Protein AF-A0AAJ5WMJ3-F1 (afdb_monomer)

Structure (mmCIF, N/CA/C/O backbone):
data_AF-A0AAJ5WMJ3-F1
#
_entry.id   AF-A0AAJ5WMJ3-F1
#
loop_
_atom_site.group_PDB
_atom_site.id
_atom_site.type_symbol
_atom_site.label_atom_id
_atom_site.label_alt_id
_atom_site.label_comp_id
_atom_site.label_asym_id
_atom_site.label_entity_id
_atom_site.label_seq_id
_atom_site.pdbx_PDB_ins_code
_atom_site.Cartn_x
_atom_site.Cartn_y
_atom_site.Cartn_z
_atom_site.occupancy
_atom_site.B_iso_or_equiv
_atom_site.auth_seq_id
_atom_site.auth_comp_id
_atom_site.auth_asym_id
_atom_site.auth_atom_id
_atom_site.pdbx_PDB_model_num
ATOM 1 N N . MET A 1 1 ? -53.703 1.607 76.311 1.00 40.44 1 MET A N 1
ATOM 2 C CA . MET A 1 1 ? -52.621 1.392 75.328 1.00 40.44 1 MET A CA 1
ATOM 3 C C . MET A 1 1 ? -52.237 -0.084 75.378 1.00 40.44 1 MET A C 1
ATOM 5 O O . MET A 1 1 ? -51.744 -0.503 76.412 1.00 40.44 1 MET A O 1
ATOM 9 N N . ALA A 1 2 ? -52.534 -0.884 74.351 1.00 49.12 2 ALA A N 1
ATOM 10 C CA . ALA A 1 2 ? -52.155 -2.302 74.291 1.00 49.12 2 ALA A CA 1
ATOM 11 C C . ALA A 1 2 ? -51.087 -2.464 73.202 1.00 49.12 2 ALA A C 1
ATOM 13 O O . ALA A 1 2 ? -51.380 -2.246 72.028 1.00 49.12 2 ALA A O 1
ATOM 14 N N . GLY A 1 3 ? -49.845 -2.748 73.593 1.00 50.38 3 GLY A N 1
ATOM 15 C CA . GLY A 1 3 ? -48.683 -2.663 72.710 1.00 50.38 3 GLY A CA 1
ATOM 16 C C . GLY A 1 3 ? -47.756 -3.870 72.796 1.00 50.38 3 GLY A C 1
ATOM 17 O O . GLY A 1 3 ? -46.628 -3.711 73.208 1.00 50.38 3 GLY A O 1
ATOM 18 N N . SER A 1 4 ? -48.221 -5.045 72.363 1.00 61.91 4 SER A N 1
ATOM 19 C CA . SER A 1 4 ? -47.416 -6.128 71.755 1.00 61.91 4 SER A CA 1
ATOM 20 C C . SER A 1 4 ? -46.014 -6.438 72.335 1.00 61.91 4 SER A C 1
ATOM 22 O O . SER A 1 4 ? -45.058 -6.582 71.572 1.00 61.91 4 SER A O 1
ATOM 24 N N . ASP A 1 5 ? -45.879 -6.598 73.653 1.00 79.31 5 ASP A N 1
ATOM 25 C CA . ASP A 1 5 ? -44.609 -6.985 74.303 1.00 79.31 5 ASP A CA 1
ATOM 26 C C . ASP A 1 5 ? -44.302 -8.495 74.238 1.00 79.31 5 ASP A C 1
ATOM 28 O O . ASP A 1 5 ? -43.242 -8.950 74.676 1.00 79.31 5 ASP A O 1
ATOM 32 N N . GLU A 1 6 ? -45.194 -9.291 73.645 1.00 86.50 6 GLU A N 1
ATOM 33 C CA . GLU A 1 6 ? -45.072 -10.745 73.526 1.00 86.50 6 GLU A CA 1
ATOM 34 C C . GLU A 1 6 ? -45.316 -11.213 72.083 1.00 86.50 6 GLU A C 1
ATOM 36 O O . GLU A 1 6 ? -46.146 -10.670 71.353 1.00 86.50 6 GLU A O 1
ATOM 41 N N . LYS A 1 7 ? -44.575 -12.239 71.657 1.00 88.06 7 LYS A N 1
ATOM 42 C CA . LYS A 1 7 ? -44.703 -12.919 70.361 1.00 88.06 7 LYS A CA 1
ATOM 43 C C . LYS A 1 7 ? -44.672 -14.431 70.578 1.00 88.06 7 LYS A C 1
ATOM 45 O O . LYS A 1 7 ? -44.104 -14.907 71.556 1.00 88.06 7 LYS A O 1
ATOM 50 N N . LYS A 1 8 ? -45.232 -15.211 69.655 1.00 89.50 8 LYS A N 1
ATOM 51 C CA . LYS A 1 8 ? -45.056 -16.672 69.671 1.00 89.50 8 LYS A CA 1
ATOM 52 C C . LYS A 1 8 ? -43.730 -17.057 69.026 1.00 89.50 8 LYS A C 1
ATOM 54 O O . LYS A 1 8 ? -43.329 -16.478 68.017 1.00 89.50 8 LYS A O 1
ATOM 59 N N . CYS A 1 9 ? -43.051 -18.041 69.603 1.00 88.44 9 CYS A N 1
ATOM 60 C CA . CYS A 1 9 ? -41.875 -18.651 69.001 1.00 88.44 9 CYS A CA 1
ATOM 61 C C . CYS A 1 9 ? -42.274 -19.376 67.697 1.00 88.44 9 CYS A C 1
ATOM 63 O O . CYS A 1 9 ? -43.144 -20.243 67.753 1.00 88.44 9 CYS A O 1
ATOM 65 N N . PRO A 1 10 ? -41.647 -19.099 66.538 1.00 85.62 10 PRO A N 1
ATOM 66 C CA . PRO A 1 10 ? -41.966 -19.780 65.279 1.00 85.62 10 PRO A CA 1
ATOM 67 C C . PRO A 1 10 ? -41.596 -21.272 65.269 1.00 85.62 10 PRO A C 1
ATOM 69 O O . PRO A 1 10 ? -42.060 -22.000 64.401 1.00 85.62 10 PRO A O 1
ATOM 72 N N . TYR A 1 11 ? -40.787 -21.733 66.228 1.00 88.75 11 TYR A N 1
ATOM 73 C CA . TYR A 1 11 ? -40.291 -23.111 66.273 1.00 88.75 11 TYR A CA 1
ATOM 74 C C . TYR A 1 11 ? -41.078 -24.013 67.227 1.00 88.75 11 TYR A C 1
ATOM 76 O O . TYR A 1 11 ? -41.301 -25.178 66.921 1.00 88.75 11 TYR A O 1
ATOM 84 N N . CYS A 1 12 ? -41.515 -23.492 68.378 1.00 92.25 12 CYS A N 1
ATOM 85 C CA . CYS A 1 12 ? -42.244 -24.275 69.386 1.00 92.25 12 CYS A CA 1
ATOM 86 C C . CYS A 1 12 ? -43.622 -23.712 69.755 1.00 92.25 12 CYS A C 1
ATOM 88 O O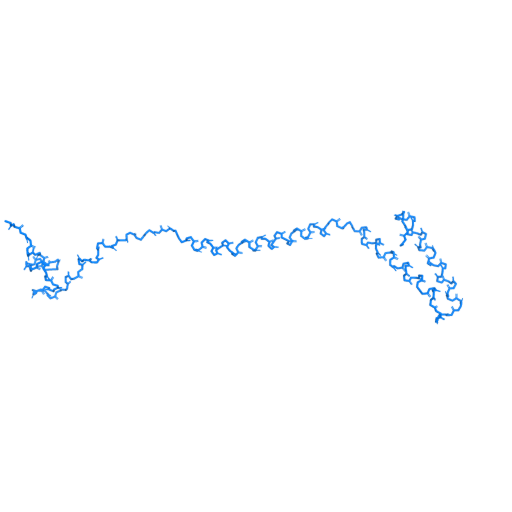 . CYS A 1 12 ? -44.269 -24.247 70.647 1.00 92.25 12 CYS A O 1
ATOM 90 N N . ALA A 1 13 ? -44.063 -22.631 69.104 1.00 89.50 13 ALA A N 1
ATOM 91 C CA . ALA A 1 13 ? -45.342 -21.942 69.321 1.00 89.50 13 ALA A CA 1
ATOM 92 C C . ALA A 1 13 ? -45.583 -21.355 70.728 1.00 89.50 13 ALA A C 1
ATOM 94 O O . ALA A 1 13 ? -46.617 -20.720 70.946 1.00 89.50 13 ALA A O 1
ATOM 95 N N . GLU A 1 14 ? -44.624 -21.494 71.642 1.00 90.06 14 GLU A N 1
ATOM 96 C CA . GLU A 1 14 ? -44.713 -20.965 73.001 1.00 90.06 14 GLU A CA 1
ATOM 97 C C . GLU A 1 14 ? -44.623 -19.432 73.032 1.00 90.06 14 GLU A C 1
ATOM 99 O O . GLU A 1 14 ? -43.933 -18.816 72.205 1.00 90.06 14 GLU A O 1
ATOM 104 N N . VAL A 1 15 ? -45.317 -18.808 73.986 1.00 91.25 15 VAL A N 1
ATOM 105 C CA . VAL A 1 15 ? -45.338 -17.347 74.134 1.00 91.25 15 VAL A CA 1
ATOM 106 C C . VAL A 1 15 ? -44.052 -16.870 74.809 1.00 91.25 15 VAL A C 1
ATOM 108 O O . VAL A 1 15 ? -43.625 -17.373 75.848 1.00 91.25 15 VAL A O 1
ATOM 111 N N . ILE A 1 16 ? -43.401 -15.894 74.186 1.00 90.38 16 ILE A N 1
ATOM 112 C CA . ILE A 1 16 ? -42.120 -15.327 74.609 1.00 90.38 16 ILE A CA 1
ATOM 113 C C . ILE A 1 16 ? -42.146 -13.807 74.445 1.00 90.38 16 ILE A C 1
ATOM 115 O O . ILE A 1 16 ? -42.954 -13.261 73.698 1.00 90.38 16 ILE A O 1
ATOM 119 N N . LYS A 1 17 ? -41.203 -13.105 75.074 1.00 87.31 17 LYS A N 1
ATOM 120 C CA . LYS A 1 17 ? -41.081 -11.652 74.906 1.00 87.31 17 LYS A CA 1
ATOM 121 C C . LYS A 1 17 ? -40.800 -11.268 73.449 1.00 87.31 17 LYS A C 1
ATOM 123 O O . LYS A 1 17 ? -40.023 -11.935 72.760 1.00 87.31 17 LYS A O 1
ATOM 128 N N . ALA A 1 18 ? -41.371 -10.160 72.986 1.00 83.19 18 ALA A N 1
ATOM 129 C CA . ALA A 1 18 ? -41.166 -9.638 71.634 1.00 83.19 18 ALA A CA 1
ATOM 130 C C . ALA A 1 18 ? -39.675 -9.365 71.340 1.00 83.19 18 ALA A C 1
ATOM 132 O O . ALA A 1 18 ? -39.184 -9.666 70.246 1.00 83.19 18 ALA A O 1
ATOM 133 N N . GLU A 1 19 ? -38.937 -8.905 72.353 1.00 82.38 19 GLU A N 1
ATOM 134 C CA . GLU A 1 19 ? -37.486 -8.661 72.338 1.00 82.38 19 GLU A CA 1
ATOM 135 C C . GLU A 1 19 ? -36.616 -9.928 72.452 1.00 82.38 19 GLU A C 1
ATOM 137 O O . GLU A 1 19 ? -35.395 -9.856 72.310 1.00 82.38 19 GLU A O 1
ATOM 142 N N . ALA A 1 20 ? -37.205 -11.107 72.687 1.00 83.06 20 ALA A N 1
ATOM 143 C CA . ALA A 1 20 ? -36.433 -12.332 72.862 1.00 83.06 20 ALA A CA 1
ATOM 144 C C . ALA A 1 20 ? -35.682 -12.703 71.571 1.00 83.06 20 ALA A C 1
ATOM 146 O O . ALA A 1 20 ? -36.290 -12.934 70.516 1.00 83.06 20 ALA A O 1
ATOM 147 N N . GLN A 1 21 ? -34.352 -12.786 71.683 1.00 87.25 21 GLN A N 1
ATOM 148 C CA . GLN A 1 21 ? -33.441 -13.237 70.623 1.00 87.25 21 GLN A CA 1
ATOM 149 C C . GLN A 1 21 ? -33.255 -14.760 70.612 1.00 87.25 21 GLN A C 1
ATOM 151 O O . GLN A 1 21 ? -32.889 -15.324 69.585 1.00 87.25 21 GLN A O 1
ATOM 156 N N . LYS A 1 22 ? -33.534 -15.433 71.732 1.00 88.06 22 LYS A N 1
ATOM 157 C CA . LYS A 1 22 ? -33.466 -16.889 71.886 1.00 88.06 22 LYS A CA 1
ATOM 158 C C . LYS A 1 22 ? -34.688 -17.373 72.657 1.00 88.06 22 LYS A C 1
ATOM 160 O O . LYS A 1 22 ? -35.071 -16.756 73.653 1.00 88.06 22 LYS A O 1
ATOM 165 N N . CYS A 1 23 ? -35.309 -18.457 72.205 1.00 91.19 23 CYS A N 1
ATOM 166 C CA . CYS A 1 23 ? -36.432 -19.050 72.919 1.00 91.19 23 CYS A CA 1
ATOM 167 C C . CYS A 1 23 ? -35.942 -19.745 74.200 1.00 91.19 23 CYS A C 1
ATOM 169 O O . CYS A 1 23 ? -35.028 -20.564 74.145 1.00 91.19 23 CYS A O 1
ATOM 171 N N . ARG A 1 24 ? -36.568 -19.463 75.351 1.00 90.69 24 ARG A N 1
ATOM 172 C CA . ARG A 1 24 ? -36.255 -20.142 76.625 1.00 90.69 24 ARG A CA 1
ATOM 173 C C . ARG A 1 24 ? -36.724 -21.603 76.654 1.00 90.69 24 ARG A C 1
ATOM 175 O O . ARG A 1 24 ? -36.174 -22.386 77.417 1.00 90.69 24 ARG A O 1
ATOM 182 N N . TYR A 1 25 ? -37.723 -21.951 75.844 1.00 91.56 25 TYR A N 1
ATOM 183 C CA . TYR A 1 25 ? -38.368 -23.264 75.875 1.00 91.56 25 TYR A CA 1
ATOM 184 C C . TYR A 1 25 ? -37.714 -24.266 74.918 1.00 91.56 25 TYR A C 1
ATOM 186 O O . TYR A 1 25 ? -37.356 -25.354 75.348 1.00 91.56 25 TYR A O 1
ATOM 194 N N . CYS A 1 26 ? -37.504 -23.899 73.646 1.00 91.19 26 CYS A N 1
ATOM 195 C CA . CYS A 1 26 ? -36.835 -24.779 72.674 1.00 91.19 26 CYS A CA 1
ATOM 196 C C . CYS A 1 26 ? -35.349 -24.464 72.451 1.00 91.19 26 CYS A C 1
ATOM 198 O O . CYS A 1 26 ? -34.644 -25.265 71.852 1.00 91.19 26 CYS A O 1
ATOM 200 N N . GLY A 1 27 ? -34.857 -23.305 72.902 1.00 87.12 27 GLY A N 1
ATOM 201 C CA . GLY A 1 27 ? -33.458 -2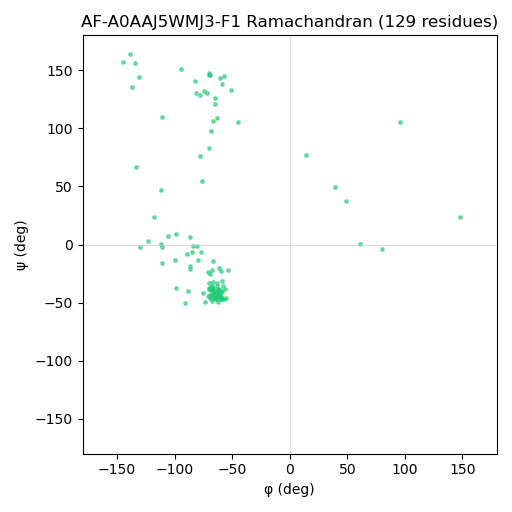2.908 72.719 1.00 87.12 27 GLY A CA 1
ATOM 202 C C . GLY A 1 27 ? -33.107 -22.327 71.344 1.00 87.12 27 GLY A C 1
ATOM 203 O O . GLY A 1 27 ? -31.978 -21.872 71.177 1.00 87.12 27 GLY A O 1
ATOM 204 N N . GLU A 1 28 ? -34.036 -22.280 70.387 1.00 85.94 28 GLU A N 1
ATOM 205 C CA . GLU A 1 28 ? -33.776 -21.782 69.028 1.00 85.94 28 GLU A CA 1
ATOM 206 C C . GLU A 1 28 ? -33.555 -20.254 68.989 1.00 85.94 28 GLU A C 1
ATOM 208 O O . GLU A 1 28 ? -34.174 -19.499 69.754 1.00 85.94 28 GLU A O 1
ATOM 213 N N . MET A 1 29 ? -32.690 -19.773 68.087 1.00 86.38 29 MET A N 1
ATOM 214 C CA . MET A 1 29 ? -32.456 -18.338 67.875 1.00 86.38 29 MET A CA 1
ATOM 215 C C . MET A 1 29 ? -33.532 -17.720 66.970 1.00 86.38 29 MET A C 1
ATOM 217 O O . MET A 1 29 ? -33.822 -18.195 65.876 1.00 86.38 29 MET A O 1
ATOM 221 N N . LEU A 1 30 ? -34.106 -16.606 67.422 1.00 80.81 30 LEU A N 1
ATOM 222 C CA . LEU A 1 30 ? -35.224 -15.897 66.787 1.00 80.81 30 LEU A CA 1
ATOM 223 C C . LEU A 1 30 ? -34.796 -14.596 66.098 1.00 80.81 30 LEU A C 1
ATOM 225 O O . LEU A 1 30 ? -35.642 -13.804 65.676 1.00 80.81 30 LEU A O 1
ATOM 229 N N . ASN A 1 31 ? -33.486 -14.350 66.019 1.00 68.94 31 ASN A N 1
ATOM 230 C CA . ASN A 1 31 ? -32.885 -13.139 65.466 1.00 68.94 31 ASN A CA 1
ATOM 231 C C . ASN A 1 31 ? -32.910 -13.124 63.923 1.00 68.94 31 ASN A C 1
ATOM 233 O O . ASN A 1 31 ? -31.878 -13.003 63.277 1.00 68.94 31 ASN A O 1
ATOM 237 N N . GLN A 1 32 ? -34.090 -13.289 63.321 1.00 62.19 32 GLN A N 1
ATOM 238 C CA . GLN A 1 32 ? -34.267 -13.234 61.863 1.00 62.19 32 GLN A CA 1
ATOM 239 C C . GLN A 1 32 ? -35.065 -12.014 61.374 1.00 62.19 32 GLN A C 1
ATOM 241 O O . GLN A 1 32 ? -35.264 -11.863 60.174 1.00 62.19 32 GLN A O 1
ATOM 246 N N . SER A 1 33 ? -35.520 -11.104 62.246 1.00 60.00 33 SER A N 1
ATOM 247 C CA . SER A 1 33 ? -36.623 -10.196 61.870 1.00 60.00 33 SER A CA 1
ATOM 248 C C . SER A 1 33 ? -36.340 -8.687 61.843 1.00 60.00 33 SER A C 1
ATOM 250 O O . SER A 1 33 ? -37.292 -7.906 61.900 1.00 60.00 33 SER A O 1
ATOM 252 N N . ARG A 1 34 ? -35.094 -8.222 61.685 1.00 52.03 34 ARG A N 1
ATOM 253 C CA . ARG A 1 34 ? -34.870 -6.816 61.262 1.00 52.03 34 ARG A CA 1
ATOM 254 C C . ARG A 1 34 ? -33.919 -6.605 60.088 1.00 52.03 34 ARG A C 1
ATOM 256 O O . ARG A 1 34 ? -33.850 -5.488 59.594 1.00 52.03 34 ARG A O 1
ATOM 263 N N . GLU A 1 35 ? -33.317 -7.664 59.554 1.00 54.09 35 GLU A N 1
ATOM 264 C CA . GLU A 1 35 ? -32.513 -7.579 58.323 1.00 54.09 35 GLU A CA 1
ATOM 265 C C . GLU A 1 35 ? -33.173 -8.301 57.131 1.00 54.09 35 GLU A C 1
ATOM 267 O O . GLU A 1 35 ? -32.906 -7.977 55.978 1.00 54.09 35 GLU A O 1
ATOM 272 N N . ALA A 1 36 ? -34.161 -9.172 57.373 1.00 52.81 36 ALA A N 1
ATOM 273 C CA . ALA A 1 36 ? -34.850 -9.932 56.322 1.00 52.81 36 ALA A CA 1
ATOM 274 C C . ALA A 1 36 ? -36.051 -9.217 55.659 1.00 52.81 36 ALA A C 1
ATOM 276 O O . ALA A 1 36 ? -36.736 -9.815 54.833 1.00 52.81 36 ALA A O 1
ATOM 277 N N . ARG A 1 37 ? -36.310 -7.932 55.961 1.00 48.88 37 ARG A N 1
ATOM 278 C CA . ARG A 1 37 ? -37.217 -7.084 55.146 1.00 48.88 37 ARG A CA 1
ATOM 279 C C . ARG A 1 37 ? -36.472 -6.177 54.158 1.00 48.88 37 ARG A C 1
ATOM 281 O O . ARG A 1 37 ? -37.092 -5.346 53.505 1.00 48.88 37 ARG A O 1
ATOM 288 N N . GLN A 1 38 ? -35.162 -6.389 54.011 1.00 51.56 38 GLN A N 1
ATOM 289 C CA . GLN A 1 38 ? -34.373 -5.967 52.854 1.00 51.56 38 GLN A CA 1
ATOM 290 C C . GLN A 1 38 ? -33.897 -7.180 52.041 1.00 51.56 38 GLN A C 1
ATOM 292 O O . GLN A 1 38 ? -32.752 -7.250 51.609 1.00 51.56 38 GLN A O 1
ATOM 297 N N . VAL A 1 39 ? -34.794 -8.125 51.765 1.00 49.41 39 VAL A N 1
ATOM 298 C CA . VAL A 1 39 ? -34.748 -8.783 50.455 1.00 49.41 39 VAL A CA 1
ATOM 299 C C . VAL A 1 39 ? -35.398 -7.759 49.519 1.00 49.41 39 VAL A C 1
ATOM 301 O O . VAL A 1 39 ? -36.600 -7.770 49.308 1.00 49.41 39 VAL A O 1
ATOM 304 N N . LYS A 1 40 ? -34.717 -6.672 49.127 1.00 45.31 40 LYS A N 1
ATOM 305 C CA . LYS A 1 40 ? -33.966 -6.660 47.867 1.00 45.31 40 LYS A CA 1
ATOM 306 C C . LYS A 1 40 ? -34.398 -7.849 47.020 1.00 45.31 40 LYS A C 1
ATOM 308 O O . LYS A 1 40 ? -33.700 -8.855 46.948 1.00 45.31 40 LYS A O 1
ATOM 313 N N . GLU A 1 41 ? -35.564 -7.731 46.390 1.00 47.81 41 GLU A N 1
ATOM 314 C CA . GLU A 1 41 ? -35.677 -8.250 45.036 1.00 47.81 41 GLU A CA 1
ATOM 315 C C . GLU A 1 41 ? -34.406 -7.774 44.345 1.00 47.81 41 GLU A C 1
ATOM 317 O O . GLU A 1 41 ? -34.213 -6.573 44.186 1.00 47.81 41 GLU A O 1
ATOM 322 N N . ALA A 1 42 ? -33.451 -8.674 44.120 1.00 43.47 42 ALA A N 1
ATOM 323 C CA . ALA A 1 42 ? -32.272 -8.336 43.359 1.00 43.47 42 ALA A CA 1
ATOM 324 C C . ALA A 1 42 ? -32.805 -8.001 41.965 1.00 43.47 42 ALA A C 1
ATOM 326 O O . ALA A 1 42 ? -33.269 -8.920 41.278 1.00 43.47 42 ALA A O 1
ATOM 327 N N . PRO A 1 43 ? -32.796 -6.724 41.536 1.00 44.56 43 PRO A N 1
ATOM 328 C CA . PRO A 1 43 ? -33.112 -6.447 40.160 1.00 44.56 43 PRO A CA 1
ATOM 329 C C . PRO A 1 43 ? -31.960 -7.060 39.368 1.00 44.56 43 PRO A C 1
ATOM 331 O O . PRO A 1 43 ? -30.827 -6.575 39.377 1.00 44.56 43 PRO A O 1
ATOM 334 N N . LYS A 1 44 ? -32.225 -8.182 38.698 1.00 49.22 44 LYS A N 1
ATOM 335 C CA . LYS A 1 44 ? -31.445 -8.502 37.510 1.00 49.22 44 LYS A CA 1
ATOM 336 C C . LYS A 1 44 ? -31.601 -7.314 36.564 1.00 49.22 44 LYS A C 1
ATOM 338 O O . LYS A 1 44 ? -32.697 -6.779 36.437 1.00 49.22 44 LYS A O 1
ATOM 343 N N . SER A 1 45 ? -30.529 -7.022 35.835 1.00 41.75 45 SER A N 1
ATOM 344 C CA . SER A 1 45 ? -30.484 -6.144 34.662 1.00 41.75 45 SER A CA 1
ATOM 345 C C . SER A 1 45 ? -30.067 -4.704 34.941 1.00 41.75 45 SER A C 1
ATOM 347 O O . SER A 1 45 ? -30.837 -3.878 35.415 1.00 41.75 45 SER A O 1
ATOM 349 N N . GLY A 1 46 ? -28.826 -4.403 34.556 1.00 47.44 46 GLY A N 1
ATOM 350 C CA . GLY A 1 46 ? -28.349 -3.028 34.464 1.00 47.44 46 GLY A CA 1
ATOM 351 C C . GLY A 1 46 ? -26.871 -2.809 34.755 1.00 47.44 46 GLY A C 1
ATOM 352 O O . GLY A 1 46 ? -26.510 -1.698 35.118 1.00 47.44 46 GLY A O 1
ATOM 353 N N . SER A 1 47 ? -25.992 -3.812 34.617 1.00 48.56 47 SER A N 1
ATOM 354 C CA . SER A 1 47 ? -24.545 -3.545 34.600 1.00 48.56 47 SER A CA 1
ATOM 355 C C . SER A 1 47 ? -24.188 -2.817 33.302 1.00 48.56 47 SER A C 1
ATOM 357 O O . SER A 1 47 ? -23.776 -3.404 32.299 1.00 48.56 47 SER A O 1
ATOM 359 N N . SER A 1 48 ? -24.384 -1.502 33.319 1.00 54.53 48 SER A N 1
ATOM 360 C CA . SER A 1 48 ? -23.889 -0.580 32.303 1.00 54.53 48 SER A CA 1
ATOM 361 C C . SER A 1 48 ? -22.364 -0.652 32.208 1.00 54.53 48 SER A C 1
ATOM 363 O O . SER A 1 48 ? -21.828 -0.395 31.144 1.00 54.53 48 SER A O 1
ATOM 365 N N . ALA A 1 49 ? -21.665 -1.101 33.259 1.00 59.44 49 ALA A N 1
ATOM 366 C CA . ALA A 1 49 ? -20.219 -1.318 33.251 1.00 59.44 49 ALA A CA 1
ATOM 367 C C . ALA A 1 49 ? -19.789 -2.449 32.298 1.00 59.44 49 ALA A C 1
ATOM 369 O O . ALA A 1 49 ? -18.836 -2.276 31.545 1.00 59.44 49 ALA A O 1
ATOM 370 N N . GLY A 1 50 ? -20.521 -3.570 32.250 1.00 64.50 50 GLY A N 1
ATOM 371 C CA . GLY A 1 50 ? -20.235 -4.653 31.299 1.00 64.50 50 GLY A CA 1
ATOM 372 C C . GLY A 1 50 ? -20.485 -4.237 29.847 1.00 64.50 50 GLY A C 1
ATOM 373 O O . GLY A 1 50 ? -19.697 -4.563 28.964 1.00 64.50 50 GLY A O 1
ATOM 374 N N . LYS A 1 51 ? -21.538 -3.442 29.609 1.00 75.31 51 LYS A N 1
ATOM 375 C CA . LYS A 1 51 ? -21.786 -2.826 28.298 1.00 75.31 51 LYS A CA 1
ATOM 376 C C . LYS A 1 51 ? -20.682 -1.827 27.950 1.00 75.31 51 LYS A C 1
ATOM 378 O O . LYS A 1 51 ? -20.132 -1.917 26.868 1.00 75.31 51 LYS A O 1
ATOM 383 N N . ILE A 1 52 ? -20.283 -0.940 28.855 1.00 77.94 52 ILE A N 1
ATOM 384 C CA . ILE A 1 52 ? -19.223 0.044 28.592 1.00 77.94 52 ILE A CA 1
ATOM 385 C C . ILE A 1 52 ? -17.889 -0.649 28.276 1.00 77.94 52 ILE A C 1
ATOM 387 O O . ILE A 1 52 ? -17.251 -0.286 27.298 1.00 77.94 52 ILE A O 1
ATOM 391 N N . ILE A 1 53 ? -17.502 -1.690 29.019 1.00 80.94 53 ILE A N 1
ATOM 392 C CA . ILE A 1 53 ? -16.274 -2.457 28.746 1.00 80.94 53 ILE A CA 1
ATOM 393 C C . ILE A 1 53 ? -16.362 -3.181 27.392 1.00 80.94 53 ILE A C 1
ATOM 395 O O . ILE A 1 53 ? -15.406 -3.151 26.619 1.00 80.94 53 ILE A O 1
ATOM 399 N N . LEU A 1 54 ? -17.521 -3.764 27.060 1.00 81.12 54 LEU A N 1
ATOM 400 C CA . LEU A 1 54 ? -17.766 -4.368 25.747 1.00 81.12 54 LEU A CA 1
ATOM 401 C C . LEU A 1 54 ? -17.627 -3.331 24.621 1.00 81.12 54 LEU A C 1
ATOM 403 O O . LEU A 1 54 ? -16.968 -3.600 23.625 1.00 81.12 54 LEU A O 1
ATOM 407 N N . TRP A 1 55 ? -18.194 -2.136 24.788 1.00 85.25 55 TRP A N 1
ATOM 408 C CA . TRP A 1 55 ? -18.103 -1.053 23.807 1.00 85.25 55 TRP A CA 1
ATOM 409 C C . TRP A 1 55 ? -16.679 -0.484 23.701 1.00 85.25 55 TRP A C 1
ATOM 411 O O . TRP A 1 55 ? -16.225 -0.230 22.589 1.00 85.25 55 TRP A O 1
ATOM 421 N N . ILE A 1 56 ? -15.936 -0.352 24.806 1.00 87.50 56 ILE A N 1
ATOM 422 C CA . ILE A 1 56 ? -14.537 0.117 24.810 1.00 87.50 56 ILE A CA 1
ATOM 423 C C . ILE A 1 56 ? -13.618 -0.834 24.043 1.00 87.50 56 ILE A C 1
ATOM 425 O O . ILE A 1 56 ? -12.669 -0.367 23.431 1.00 87.50 56 ILE A O 1
ATOM 429 N N . ILE A 1 57 ? -13.885 -2.142 24.053 1.00 88.94 57 ILE A N 1
ATOM 430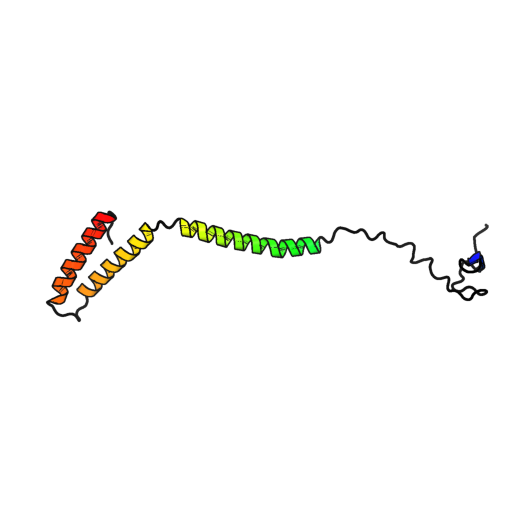 C CA . ILE A 1 57 ? -13.078 -3.129 23.321 1.00 88.94 57 ILE A CA 1
ATOM 431 C C . ILE A 1 57 ? -13.592 -3.301 21.882 1.00 88.94 57 ILE A C 1
ATOM 433 O O . ILE A 1 57 ? -12.802 -3.370 20.945 1.00 88.94 57 ILE A O 1
ATOM 437 N N . LEU A 1 58 ? -14.911 -3.308 21.670 1.00 89.88 58 LEU A N 1
ATOM 438 C CA . LEU A 1 58 ? -15.518 -3.510 20.352 1.00 89.88 58 LEU A CA 1
ATOM 439 C C . LEU A 1 58 ? -15.293 -2.318 19.411 1.00 89.88 58 LEU A C 1
ATOM 441 O O . LEU A 1 58 ? -15.037 -2.519 18.230 1.00 89.88 58 LEU A O 1
ATOM 445 N N . THR A 1 59 ? -15.347 -1.087 19.923 1.00 87.56 59 THR A N 1
ATOM 446 C CA . THR A 1 59 ? -15.169 0.138 19.122 1.00 87.56 59 THR A CA 1
ATOM 447 C C . THR A 1 59 ? -13.778 0.244 18.472 1.00 87.56 59 THR A C 1
ATOM 449 O O . THR A 1 59 ? -13.725 0.459 17.262 1.00 87.56 59 THR A O 1
ATOM 452 N N . PRO A 1 60 ? -12.644 0.058 19.182 1.00 89.81 60 PRO A N 1
ATOM 453 C CA . PRO A 1 60 ? -11.321 0.075 18.560 1.00 89.81 60 PRO A CA 1
ATOM 454 C C . PRO A 1 60 ? -11.083 -1.142 17.667 1.00 89.81 60 PRO A C 1
ATOM 456 O O . PRO A 1 60 ? -10.430 -0.995 16.642 1.00 89.81 60 PRO A O 1
ATOM 459 N N . ILE A 1 61 ? -11.635 -2.318 17.993 1.00 91.31 61 ILE A N 1
ATOM 460 C CA . ILE A 1 61 ? -11.541 -3.503 17.125 1.00 91.31 61 ILE A CA 1
ATOM 461 C C . ILE A 1 61 ? -12.280 -3.260 15.805 1.00 91.31 61 ILE A C 1
ATOM 463 O O . ILE A 1 61 ? -11.732 -3.528 14.739 1.00 91.31 61 ILE A O 1
ATOM 467 N N . LEU A 1 62 ? -13.491 -2.700 15.856 1.00 91.62 62 LEU A N 1
ATOM 468 C CA . LEU A 1 62 ? -14.274 -2.367 14.668 1.00 91.62 62 LEU A CA 1
ATOM 469 C C . LEU A 1 62 ? -13.638 -1.217 13.874 1.00 91.62 62 LEU A C 1
ATOM 471 O O . LEU A 1 62 ? -13.626 -1.259 12.647 1.00 91.62 62 LEU A O 1
ATOM 475 N N . GLY A 1 63 ? -13.048 -0.233 14.559 1.00 93.88 63 GLY A N 1
ATOM 476 C CA . GLY A 1 63 ? -12.267 0.839 13.940 1.00 93.88 63 GLY A CA 1
ATOM 477 C C . GLY A 1 63 ? -10.998 0.330 13.249 1.00 93.88 63 GLY A C 1
ATOM 478 O O . GLY A 1 63 ? -10.722 0.732 12.123 1.00 93.88 63 GLY A O 1
ATOM 479 N N . LEU A 1 64 ? -10.260 -0.595 13.871 1.00 91.31 64 LEU A N 1
ATOM 480 C CA . LEU A 1 64 ? -9.074 -1.237 13.290 1.00 91.31 64 LEU A CA 1
ATOM 481 C C . LEU A 1 64 ? -9.427 -2.136 12.104 1.00 91.31 64 LEU A C 1
ATOM 483 O O . LEU A 1 64 ? -8.754 -2.071 11.078 1.00 91.31 64 LEU A O 1
ATOM 487 N N . LEU A 1 65 ? -10.490 -2.940 12.212 1.00 90.88 65 LEU A N 1
ATOM 488 C CA . LEU A 1 65 ? -11.010 -3.742 11.100 1.00 90.88 65 LEU A CA 1
ATOM 489 C C . LEU A 1 65 ? -11.464 -2.845 9.946 1.00 90.88 65 LEU A C 1
ATOM 491 O O . LEU A 1 65 ? -11.113 -3.101 8.798 1.00 90.88 65 LEU A O 1
ATOM 495 N N . GLY A 1 66 ? -12.174 -1.759 10.254 1.00 93.06 66 GLY A N 1
ATOM 496 C CA . GLY A 1 66 ? -12.566 -0.743 9.284 1.00 93.06 66 GLY A CA 1
ATOM 497 C C . GLY A 1 66 ? -11.360 -0.107 8.598 1.00 93.06 66 GLY A C 1
ATOM 498 O O . GLY A 1 66 ? -11.339 -0.046 7.376 1.00 93.06 66 GLY A O 1
ATOM 499 N N . LEU A 1 67 ? -10.329 0.291 9.350 1.00 91.06 67 LEU A N 1
ATOM 500 C CA . LEU A 1 67 ? -9.090 0.871 8.818 1.00 91.06 67 LEU A CA 1
ATOM 501 C C . LEU A 1 67 ? -8.322 -0.118 7.929 1.00 91.06 67 LEU A C 1
ATOM 503 O O . LEU A 1 67 ? -7.822 0.277 6.882 1.00 91.06 67 LEU A O 1
ATOM 507 N N . MET A 1 68 ? -8.245 -1.394 8.316 1.00 86.94 68 MET A N 1
ATOM 508 C CA . MET A 1 68 ? -7.613 -2.446 7.511 1.00 86.94 68 MET A CA 1
ATOM 509 C C . MET A 1 68 ? -8.351 -2.674 6.190 1.00 86.94 68 MET A C 1
ATOM 511 O O . MET A 1 68 ? -7.719 -2.743 5.137 1.00 86.94 68 MET A O 1
ATOM 515 N N . VAL A 1 69 ? -9.685 -2.724 6.218 1.00 85.69 69 VAL A N 1
ATOM 516 C CA . VAL A 1 69 ? -10.502 -2.842 5.000 1.00 85.69 69 VAL A CA 1
ATOM 517 C C . VAL A 1 69 ? -10.389 -1.577 4.146 1.00 85.69 69 VAL A C 1
ATOM 519 O O . VAL A 1 69 ? -10.199 -1.679 2.937 1.00 85.69 69 VAL A O 1
ATOM 522 N N . LEU A 1 70 ? -10.424 -0.387 4.752 1.00 84.44 70 LEU A N 1
ATOM 523 C CA . LEU A 1 70 ? -10.257 0.885 4.046 1.00 84.44 70 LEU A CA 1
ATOM 524 C C . LEU A 1 70 ? -8.868 0.979 3.401 1.00 84.44 70 LEU A C 1
ATOM 526 O O . LEU A 1 70 ? -8.756 1.369 2.245 1.00 84.44 70 LEU A O 1
ATOM 530 N N . GLY A 1 71 ? -7.818 0.561 4.110 1.00 82.69 71 GLY A N 1
ATOM 531 C CA . GLY A 1 71 ? -6.451 0.495 3.596 1.00 82.69 71 GLY A CA 1
ATOM 532 C C . GLY A 1 71 ? -6.306 -0.478 2.426 1.00 82.69 71 GLY A C 1
ATOM 533 O O . GLY A 1 71 ? -5.625 -0.159 1.450 1.00 82.69 71 GLY A O 1
ATOM 534 N N . ALA A 1 72 ? -6.989 -1.626 2.470 1.00 79.19 72 ALA A N 1
ATOM 535 C CA . ALA A 1 72 ? -7.023 -2.579 1.361 1.00 79.19 72 ALA A CA 1
ATOM 536 C C . ALA A 1 72 ? -7.792 -2.033 0.145 1.00 79.19 72 ALA A C 1
ATOM 538 O O . ALA A 1 72 ? -7.340 -2.205 -0.984 1.00 79.19 72 ALA A O 1
ATOM 539 N N . VAL A 1 73 ? -8.905 -1.325 0.362 1.00 81.50 73 VAL A N 1
ATOM 540 C CA . VAL A 1 73 ? -9.661 -0.658 -0.711 1.00 81.50 73 VAL A CA 1
ATOM 541 C C . VAL A 1 73 ? -8.833 0.462 -1.345 1.00 81.50 73 VAL A C 1
ATOM 543 O O . VAL A 1 73 ? -8.739 0.519 -2.566 1.00 81.50 73 VAL A O 1
ATOM 546 N N . ILE A 1 74 ? -8.163 1.298 -0.544 1.00 73.19 74 ILE A N 1
ATOM 547 C CA . ILE A 1 74 ? -7.270 2.358 -1.043 1.00 73.19 74 ILE A CA 1
ATOM 548 C C . ILE A 1 74 ? -6.118 1.744 -1.853 1.00 73.19 74 ILE A C 1
ATOM 550 O O . ILE A 1 74 ? -5.870 2.168 -2.980 1.00 73.19 74 ILE A O 1
ATOM 554 N N . SER A 1 75 ? -5.484 0.682 -1.345 1.00 65.06 75 SER A N 1
ATOM 555 C CA . SER A 1 75 ? -4.403 -0.029 -2.053 1.00 65.06 75 SER A CA 1
ATOM 556 C C . SER A 1 75 ? -4.880 -0.773 -3.309 1.00 65.06 75 SER A C 1
ATOM 558 O O . SER A 1 75 ? -4.078 -1.067 -4.192 1.00 65.06 75 SER A O 1
ATOM 560 N N . GLY A 1 76 ? -6.174 -1.096 -3.390 1.00 62.75 76 GLY A N 1
ATOM 561 C CA . GLY A 1 76 ? -6.810 -1.714 -4.553 1.00 62.75 76 GLY A CA 1
ATOM 562 C C . GLY A 1 76 ? -7.144 -0.727 -5.675 1.00 62.75 76 GLY A C 1
ATOM 563 O O . GLY A 1 76 ? -7.428 -1.163 -6.787 1.00 62.75 76 GLY A O 1
ATOM 564 N N . THR A 1 77 ? -7.088 0.584 -5.410 1.00 57.06 77 THR A N 1
ATOM 565 C CA . THR A 1 77 ? -7.254 1.628 -6.441 1.00 57.06 77 THR A CA 1
ATOM 566 C C . THR A 1 77 ? -5.948 2.034 -7.127 1.00 57.06 77 THR A C 1
ATOM 568 O O . THR A 1 77 ? -5.998 2.739 -8.133 1.00 57.06 77 THR A O 1
ATOM 571 N N . ASP A 1 78 ? -4.788 1.557 -6.653 1.00 55.28 78 ASP A N 1
ATOM 572 C CA . ASP A 1 78 ? -3.544 1.632 -7.423 1.00 55.28 78 ASP A CA 1
ATOM 573 C C . ASP A 1 78 ? -3.671 0.694 -8.631 1.00 55.28 78 ASP A C 1
ATOM 575 O O . ASP A 1 78 ? -3.466 -0.520 -8.524 1.00 55.28 78 ASP A O 1
ATOM 579 N N . SER A 1 79 ? -4.030 1.260 -9.786 1.00 65.75 79 SER A N 1
ATOM 580 C CA . SER A 1 79 ? -4.059 0.537 -11.054 1.00 65.75 79 SER A CA 1
ATOM 581 C C . SER A 1 79 ? -2.716 -0.186 -11.249 1.00 65.75 79 SER A C 1
ATOM 583 O O . SER A 1 79 ? -1.660 0.431 -11.060 1.00 65.75 79 SER A O 1
ATOM 585 N N . PRO A 1 80 ? -2.697 -1.481 -11.626 1.00 69.44 80 PRO A N 1
ATOM 586 C CA . PRO A 1 80 ? -1.452 -2.228 -11.846 1.00 69.44 80 PRO A CA 1
ATOM 587 C C . PRO A 1 80 ? -0.502 -1.527 -12.837 1.00 69.44 80 PRO A C 1
ATOM 589 O O . PRO A 1 80 ? 0.713 -1.730 -12.797 1.00 69.44 80 PRO A O 1
ATOM 592 N N . GLU A 1 81 ? -1.044 -0.650 -13.682 1.00 74.50 81 GLU A N 1
ATOM 593 C CA . GLU A 1 81 ? -0.318 0.174 -14.643 1.00 74.50 81 GLU A CA 1
ATOM 594 C C . GLU A 1 81 ? 0.579 1.238 -13.990 1.00 74.50 81 GLU A C 1
ATOM 596 O O . GLU A 1 81 ? 1.687 1.473 -14.475 1.00 74.50 81 GLU A O 1
ATOM 601 N N . ASP A 1 82 ? 0.175 1.841 -12.865 1.00 79.56 82 ASP A N 1
ATOM 602 C CA . ASP A 1 82 ? 0.957 2.897 -12.206 1.00 79.56 82 ASP A CA 1
ATOM 603 C C . ASP A 1 82 ? 2.238 2.349 -11.571 1.00 79.56 82 ASP A C 1
ATOM 605 O O . ASP A 1 82 ? 3.297 2.982 -11.640 1.00 79.56 82 ASP A O 1
ATOM 609 N N . LYS A 1 83 ? 2.175 1.139 -10.999 1.00 82.25 83 LYS A N 1
ATOM 610 C CA . LYS A 1 83 ? 3.362 0.456 -10.461 1.00 82.25 83 LYS A CA 1
ATOM 611 C C . LYS A 1 83 ? 4.310 0.040 -11.586 1.00 82.25 83 LYS A C 1
ATOM 613 O O . LYS A 1 83 ? 5.504 0.323 -11.496 1.00 82.25 83 LYS A O 1
ATOM 618 N N . ALA A 1 84 ? 3.779 -0.545 -12.663 1.00 84.94 84 ALA A N 1
ATOM 619 C CA . ALA A 1 84 ? 4.566 -0.960 -13.828 1.00 84.94 84 ALA A CA 1
ATOM 620 C C . ALA A 1 84 ? 5.238 0.226 -14.544 1.00 84.94 84 ALA A C 1
ATOM 622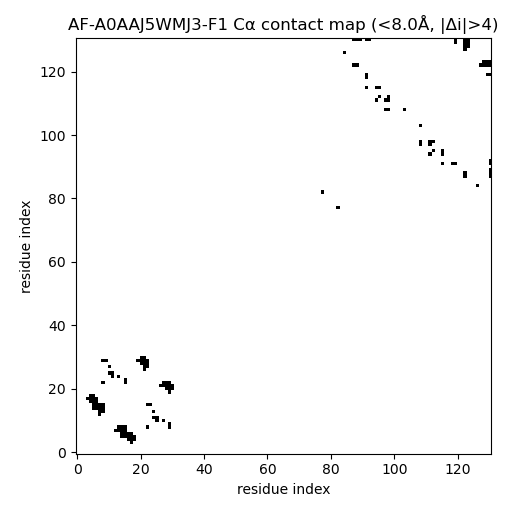 O O . ALA A 1 84 ? 6.371 0.124 -15.024 1.00 84.94 84 ALA A O 1
ATOM 623 N N . ARG A 1 85 ? 4.562 1.377 -14.588 1.00 88.31 85 ARG A N 1
ATOM 624 C CA . ARG A 1 85 ? 5.112 2.615 -15.138 1.00 88.31 85 ARG A CA 1
ATOM 625 C C . ARG A 1 85 ? 6.257 3.156 -14.281 1.00 88.31 85 ARG A C 1
ATOM 627 O O . ARG A 1 85 ? 7.318 3.447 -14.827 1.00 88.31 85 ARG A O 1
ATOM 634 N N . LYS A 1 86 ? 6.078 3.252 -12.956 1.00 92.06 86 LYS A N 1
ATOM 635 C CA . LYS A 1 86 ? 7.125 3.741 -12.034 1.00 92.06 86 LY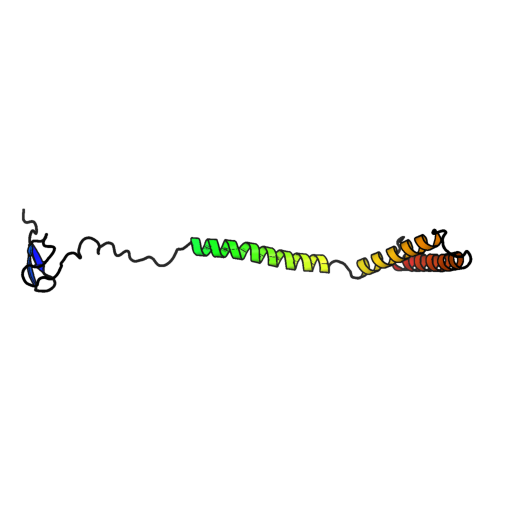S A CA 1
ATOM 636 C C . LYS A 1 86 ? 8.395 2.891 -12.102 1.00 92.06 86 LYS A C 1
ATOM 638 O O . LYS A 1 86 ? 9.490 3.443 -12.126 1.00 92.06 86 LYS A O 1
ATOM 643 N N . SER A 1 87 ? 8.263 1.566 -12.187 1.00 91.00 87 SER A N 1
ATOM 644 C CA . SER A 1 87 ? 9.425 0.682 -12.340 1.00 91.00 87 SER A CA 1
ATOM 645 C C . SER A 1 87 ? 10.136 0.858 -13.684 1.00 91.00 87 SER A C 1
ATOM 647 O O . SER A 1 87 ? 11.362 0.820 -13.729 1.00 91.00 87 SER A O 1
ATOM 649 N N . ALA A 1 88 ? 9.390 1.070 -14.775 1.00 91.38 88 ALA A N 1
ATOM 650 C CA . ALA A 1 88 ? 9.976 1.255 -16.102 1.00 91.38 88 ALA A CA 1
ATOM 651 C C . ALA A 1 88 ? 10.748 2.581 -16.218 1.00 91.38 88 ALA A C 1
ATOM 653 O O . ALA A 1 88 ? 11.838 2.599 -16.782 1.00 91.38 88 ALA A O 1
ATOM 654 N N . ALA A 1 89 ? 10.226 3.659 -15.627 1.00 94.19 89 ALA A N 1
ATOM 655 C CA . ALA A 1 89 ? 10.923 4.941 -15.540 1.00 94.19 89 ALA A CA 1
ATOM 656 C C . ALA A 1 89 ? 12.256 4.821 -14.778 1.00 94.19 89 ALA A C 1
ATOM 658 O O . ALA A 1 89 ? 13.296 5.254 -15.269 1.00 94.19 89 ALA A O 1
ATOM 659 N N . LEU A 1 90 ? 12.246 4.144 -13.621 1.00 95.31 90 LEU A N 1
ATOM 660 C CA . LEU A 1 90 ? 13.450 3.936 -12.810 1.00 95.31 90 LEU A CA 1
ATOM 661 C C . LEU A 1 90 ? 14.537 3.153 -13.565 1.00 95.31 90 LEU A C 1
ATOM 663 O O . LEU A 1 90 ? 15.715 3.475 -13.454 1.00 95.31 90 LEU A O 1
ATOM 667 N N . ALA A 1 91 ? 14.157 2.140 -14.347 1.00 94.81 91 ALA A N 1
ATOM 668 C CA . ALA A 1 91 ? 15.114 1.378 -15.147 1.00 94.81 91 ALA A CA 1
ATOM 669 C C . ALA A 1 91 ? 15.817 2.253 -16.202 1.00 94.81 91 ALA A C 1
ATOM 671 O O . ALA A 1 91 ? 17.016 2.098 -16.421 1.00 94.81 91 ALA A O 1
ATOM 672 N N . ILE A 1 92 ? 15.095 3.195 -16.818 1.00 95.69 92 ILE A N 1
ATOM 673 C CA . ILE A 1 92 ? 15.657 4.133 -17.801 1.00 95.69 92 ILE A CA 1
ATOM 674 C C . ILE A 1 92 ? 16.612 5.123 -17.122 1.00 95.69 92 ILE A C 1
ATOM 676 O O . ILE A 1 92 ? 17.710 5.355 -17.625 1.00 95.69 92 ILE A O 1
ATOM 680 N N . GLU A 1 93 ? 16.236 5.651 -15.956 1.00 95.12 93 GLU A N 1
ATOM 681 C CA . GLU A 1 93 ? 17.097 6.518 -15.139 1.00 95.12 93 GLU A CA 1
ATOM 682 C C . GLU A 1 93 ? 18.407 5.824 -14.736 1.00 95.12 93 GLU A C 1
ATOM 684 O O . GLU A 1 93 ? 19.491 6.393 -14.888 1.00 95.12 93 GLU A O 1
ATOM 689 N N . LEU A 1 94 ? 18.324 4.569 -14.280 1.00 94.62 94 LEU A N 1
ATOM 690 C CA . LEU A 1 94 ? 19.500 3.760 -13.952 1.00 94.62 94 LEU A CA 1
ATOM 691 C C . LEU A 1 94 ? 20.362 3.483 -15.193 1.00 94.62 94 LEU A C 1
ATOM 693 O O . LEU A 1 94 ? 21.575 3.642 -15.129 1.00 94.62 94 LEU A O 1
ATOM 697 N N . CYS A 1 95 ? 19.750 3.179 -16.341 1.00 95.12 95 CYS A N 1
ATOM 698 C CA . CYS A 1 95 ? 20.463 2.989 -17.609 1.00 95.12 95 CYS A CA 1
ATOM 699 C C . CYS A 1 95 ? 21.285 4.235 -17.987 1.00 95.12 95 CYS A C 1
ATOM 701 O O . CYS A 1 95 ? 22.469 4.150 -18.311 1.00 95.12 95 CYS A O 1
ATOM 703 N N . TRP A 1 96 ? 20.683 5.425 -17.887 1.00 95.00 96 TRP A N 1
ATOM 704 C CA . TRP A 1 96 ? 21.376 6.685 -18.163 1.00 95.00 96 TRP A CA 1
ATOM 705 C C . TRP A 1 96 ? 22.439 7.037 -17.121 1.00 95.00 96 TRP A C 1
ATOM 707 O O . TRP A 1 96 ? 23.386 7.761 -17.444 1.00 95.00 96 TRP A O 1
ATOM 717 N N . LYS A 1 97 ? 22.304 6.549 -15.884 1.00 93.62 97 LYS A N 1
ATOM 718 C CA . LYS A 1 97 ? 23.355 6.660 -14.871 1.00 93.62 97 LYS A CA 1
ATOM 719 C C . LYS A 1 97 ? 24.606 5.893 -15.305 1.00 93.62 97 LYS A C 1
ATOM 721 O O . LYS A 1 97 ? 25.677 6.492 -15.274 1.00 93.62 97 LYS A O 1
ATOM 726 N N . ASP A 1 98 ? 24.462 4.657 -15.777 1.00 90.00 98 ASP A N 1
ATOM 727 C CA . ASP A 1 98 ? 25.596 3.827 -16.210 1.00 90.00 98 ASP A CA 1
ATOM 728 C C . ASP A 1 98 ? 26.323 4.452 -17.414 1.00 90.00 98 ASP A C 1
ATOM 730 O O . ASP A 1 98 ? 27.543 4.574 -17.423 1.00 90.00 98 ASP A O 1
ATOM 734 N N . VAL A 1 99 ? 25.579 5.022 -18.374 1.00 90.69 99 VAL A N 1
ATOM 735 C CA . VAL A 1 99 ? 26.171 5.758 -19.514 1.00 90.69 99 VAL A CA 1
ATOM 736 C C . VAL A 1 99 ? 27.046 6.942 -19.073 1.00 90.69 99 VAL A C 1
ATOM 738 O O . VAL A 1 99 ? 27.986 7.310 -19.787 1.00 90.69 99 VAL A O 1
ATOM 741 N N . ARG A 1 100 ? 26.722 7.576 -17.939 1.00 90.50 100 ARG A N 1
ATOM 742 C CA . ARG A 1 100 ? 27.460 8.730 -17.404 1.00 90.50 100 ARG A CA 1
ATOM 743 C C . ARG A 1 100 ? 28.651 8.335 -16.532 1.00 90.50 100 ARG A C 1
ATOM 745 O O . ARG A 1 100 ? 29.513 9.186 -16.332 1.00 90.50 100 ARG A O 1
ATOM 752 N N . ASP A 1 101 ? 28.713 7.106 -16.028 1.00 87.25 101 ASP A N 1
ATOM 753 C CA . ASP A 1 101 ? 29.809 6.670 -15.164 1.00 87.25 101 ASP A CA 1
ATOM 754 C C . ASP A 1 101 ? 31.101 6.434 -15.981 1.00 87.25 101 ASP A C 1
ATOM 756 O O . ASP A 1 101 ? 31.119 5.805 -17.043 1.00 87.25 101 ASP A O 1
ATOM 760 N N . ASP A 1 102 ? 32.223 6.976 -15.494 1.00 74.00 102 ASP A N 1
ATOM 761 C CA . ASP A 1 102 ? 33.498 6.987 -16.230 1.00 74.00 102 ASP A CA 1
ATOM 762 C C . ASP A 1 102 ? 34.339 5.709 -16.089 1.00 74.00 102 ASP A C 1
ATOM 764 O O . ASP A 1 102 ? 35.394 5.585 -16.711 1.00 74.00 102 ASP A O 1
ATOM 768 N N . LEU A 1 103 ? 33.856 4.740 -15.310 1.00 77.06 103 LEU A N 1
ATOM 769 C CA . LEU A 1 103 ? 34.558 3.490 -15.006 1.00 77.06 103 LEU A CA 1
ATOM 770 C C . LEU A 1 103 ? 34.365 2.389 -16.072 1.00 77.06 103 LEU A C 1
ATOM 772 O O . LEU A 1 103 ? 35.022 1.353 -15.988 1.00 77.06 103 LEU A O 1
ATOM 776 N N . GLU A 1 104 ? 33.506 2.594 -17.078 1.00 67.62 104 GLU A N 1
ATOM 777 C CA . GLU A 1 104 ? 33.246 1.619 -18.150 1.00 67.62 104 GLU A CA 1
ATOM 778 C C . GLU A 1 104 ? 34.084 1.829 -19.427 1.00 67.62 104 GLU A C 1
ATOM 780 O O . GLU A 1 104 ? 34.430 2.947 -19.819 1.00 67.62 104 GLU A O 1
ATOM 785 N N . GLU A 1 105 ? 34.355 0.728 -20.137 1.00 76.62 105 GLU A N 1
ATOM 786 C CA . GLU A 1 105 ? 35.054 0.708 -21.426 1.00 76.62 105 GLU A CA 1
ATOM 787 C C . GLU A 1 105 ? 34.315 1.549 -22.502 1.00 76.62 105 GLU A C 1
ATOM 789 O O . GLU A 1 105 ? 33.088 1.508 -22.635 1.00 76.62 105 GLU A O 1
ATOM 794 N N . ARG A 1 106 ? 35.051 2.322 -23.326 1.00 74.31 106 ARG A N 1
ATOM 795 C CA . ARG A 1 106 ? 34.476 3.258 -24.334 1.00 74.31 106 ARG A CA 1
ATOM 796 C C . ARG A 1 106 ? 33.610 2.589 -25.415 1.00 74.31 106 ARG A C 1
ATOM 798 O O . ARG A 1 106 ? 32.858 3.269 -26.123 1.00 74.31 106 ARG A O 1
ATOM 805 N N . SER A 1 107 ? 33.774 1.288 -25.617 1.00 80.00 107 SER A N 1
ATOM 806 C CA . SER A 1 107 ? 32.971 0.441 -26.505 1.00 80.00 107 SER A CA 1
ATOM 807 C C . SER A 1 107 ? 31.586 0.183 -25.898 1.00 80.00 107 SER A C 1
ATOM 809 O O . SER A 1 107 ? 30.576 0.464 -26.547 1.00 80.00 107 SER A O 1
ATOM 811 N N . THR A 1 108 ? 31.541 -0.233 -24.631 1.00 84.19 108 THR A N 1
ATOM 812 C CA . THR A 1 108 ? 30.326 -0.560 -23.873 1.00 84.19 108 THR A CA 1
ATOM 813 C C . THR A 1 108 ? 29.406 0.647 -23.712 1.00 84.19 108 THR A C 1
ATOM 815 O O . THR A 1 108 ? 28.221 0.557 -24.022 1.00 84.19 108 THR A O 1
ATOM 818 N N . ARG A 1 109 ? 29.954 1.828 -23.392 1.00 86.31 109 ARG A N 1
ATOM 819 C CA . ARG A 1 109 ? 29.167 3.068 -23.228 1.00 86.31 109 ARG A CA 1
ATOM 820 C C . ARG A 1 109 ? 28.332 3.435 -24.462 1.00 86.31 109 ARG A C 1
ATOM 822 O O . ARG A 1 109 ? 27.201 3.902 -24.340 1.00 86.31 109 ARG A O 1
ATOM 829 N N . ARG A 1 110 ? 28.876 3.224 -25.669 1.00 89.19 110 ARG A N 1
ATOM 830 C CA . ARG A 1 110 ? 28.156 3.492 -26.930 1.00 89.19 110 ARG A CA 1
ATOM 831 C C . ARG A 1 110 ? 26.999 2.523 -27.142 1.00 89.19 110 ARG A C 1
ATOM 833 O O . ARG A 1 110 ? 25.956 2.939 -27.637 1.00 89.19 110 ARG A O 1
ATOM 840 N N . PHE A 1 111 ? 27.188 1.262 -26.764 1.00 90.69 111 PHE A N 1
ATOM 841 C CA . PHE A 1 111 ? 26.144 0.249 -26.838 1.00 90.69 111 PHE A CA 1
ATOM 842 C C . PHE A 1 111 ? 25.045 0.491 -25.793 1.00 90.69 111 PHE A C 1
ATOM 844 O O . PHE A 1 111 ? 23.870 0.471 -26.137 1.00 90.69 111 PHE A O 1
ATOM 851 N N . ILE A 1 112 ? 25.398 0.808 -24.545 1.00 91.88 112 ILE A N 1
ATOM 852 C CA . ILE A 1 112 ? 24.407 1.094 -23.494 1.00 91.88 112 ILE A CA 1
ATOM 853 C C . ILE A 1 112 ? 23.546 2.296 -23.888 1.00 91.88 112 ILE A C 1
ATOM 855 O O . ILE A 1 112 ? 22.324 2.229 -23.801 1.00 91.88 112 ILE A O 1
ATOM 859 N N . ARG A 1 113 ? 24.157 3.362 -24.421 1.00 94.25 113 ARG A N 1
ATOM 860 C CA . ARG A 1 113 ? 23.416 4.542 -24.885 1.00 94.25 113 ARG A CA 1
ATOM 861 C C . ARG A 1 113 ? 22.335 4.199 -25.913 1.00 94.25 113 ARG A C 1
ATOM 863 O O . ARG A 1 113 ? 21.215 4.684 -25.779 1.00 94.25 113 ARG A O 1
ATOM 870 N N . SER A 1 114 ? 22.646 3.371 -26.914 1.00 94.56 114 SER A N 1
ATOM 871 C CA . SER A 1 114 ? 21.656 3.003 -27.934 1.00 94.56 114 SER A CA 1
ATOM 872 C C . SE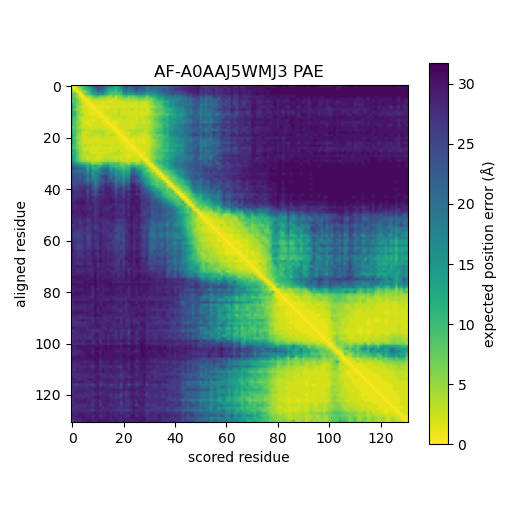R A 1 114 ? 20.513 2.163 -27.353 1.00 94.56 114 SER A C 1
ATOM 874 O O . SER A 1 114 ? 19.368 2.299 -27.786 1.00 94.56 114 SER A O 1
ATOM 876 N N . VAL A 1 115 ? 20.792 1.342 -26.334 1.00 95.44 115 VAL A N 1
ATOM 877 C CA . VAL A 1 115 ? 19.768 0.588 -25.598 1.00 95.44 115 VAL A CA 1
ATOM 878 C C . VAL A 1 115 ? 18.893 1.520 -24.752 1.00 95.44 115 VAL A C 1
ATOM 880 O O . VAL A 1 115 ? 17.667 1.409 -24.828 1.00 95.44 115 VAL A O 1
ATOM 883 N N . CYS A 1 116 ? 19.479 2.464 -24.004 1.00 96.00 116 CYS A N 1
ATOM 884 C CA . CYS A 1 116 ? 18.714 3.409 -23.182 1.00 96.00 116 CYS A CA 1
ATOM 885 C C . CYS A 1 116 ? 17.796 4.293 -24.042 1.00 96.00 116 CYS A C 1
ATOM 887 O O . CYS A 1 116 ? 16.620 4.442 -23.717 1.00 96.00 116 CYS A O 1
ATOM 889 N N . GLU A 1 117 ? 18.291 4.818 -25.171 1.00 95.94 117 GLU A N 1
ATOM 890 C CA . GLU A 1 117 ? 17.491 5.633 -26.103 1.00 95.94 117 GLU A CA 1
ATOM 891 C C . GLU A 1 117 ? 16.285 4.850 -26.648 1.00 95.94 117 GLU A C 1
ATOM 893 O O . GLU A 1 117 ? 15.175 5.382 -26.740 1.00 95.94 117 GLU A O 1
ATOM 898 N N . LYS A 1 118 ? 16.467 3.560 -26.961 1.00 96.00 118 LYS A N 1
ATOM 899 C CA . LYS A 1 118 ? 15.358 2.705 -27.393 1.00 96.00 118 LYS A CA 1
ATOM 900 C C . LYS A 1 118 ? 14.340 2.479 -26.272 1.00 96.00 118 LYS A C 1
ATOM 902 O O . LYS A 1 118 ? 13.143 2.602 -26.525 1.00 96.00 118 LYS A O 1
ATOM 907 N N . MET A 1 119 ? 14.789 2.176 -25.052 1.00 93.81 119 MET A N 1
ATOM 908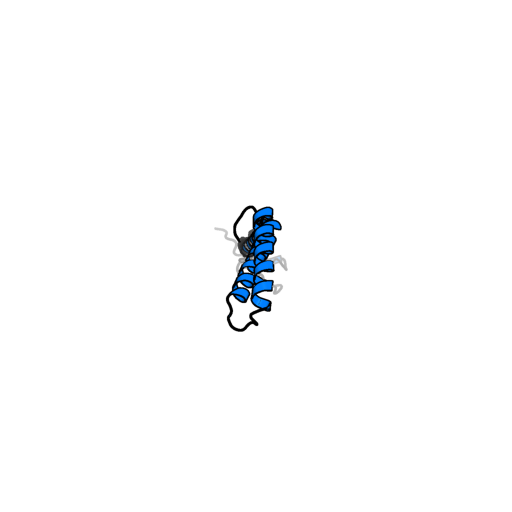 C CA . MET A 1 119 ? 13.892 1.986 -23.903 1.00 93.81 119 MET A CA 1
ATOM 909 C C . MET A 1 119 ? 13.088 3.248 -23.583 1.00 93.81 119 MET A C 1
ATOM 911 O O . MET A 1 119 ? 11.896 3.165 -23.287 1.00 93.81 119 MET A O 1
ATOM 915 N N . GLU A 1 120 ? 13.717 4.416 -23.681 1.00 95.19 120 GLU A N 1
ATOM 916 C CA . GLU A 1 120 ? 13.055 5.696 -23.468 1.00 95.19 120 GLU A CA 1
ATOM 917 C C . GLU A 1 120 ? 11.993 5.980 -24.537 1.00 95.19 120 GLU A C 1
ATOM 919 O O . GLU A 1 120 ? 10.880 6.392 -24.204 1.00 95.19 120 GLU A O 1
ATOM 924 N N . ASN A 1 121 ? 12.290 5.704 -25.809 1.00 95.81 121 ASN A N 1
ATOM 925 C CA . ASN A 1 121 ? 11.307 5.824 -26.885 1.00 95.81 121 ASN A CA 1
ATOM 926 C C . ASN A 1 121 ? 10.128 4.860 -26.701 1.00 95.81 121 ASN A C 1
ATOM 928 O O . ASN A 1 121 ? 8.979 5.286 -26.827 1.00 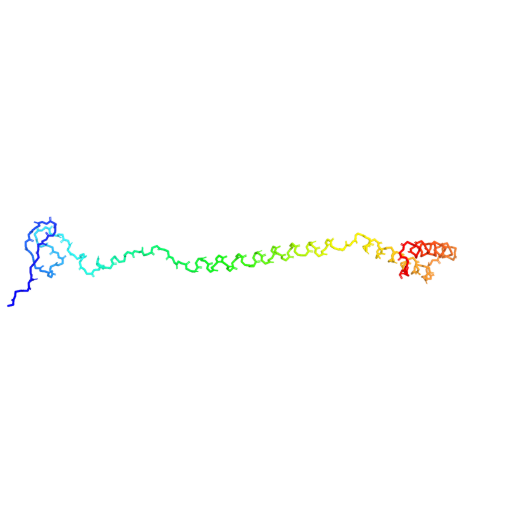95.81 121 ASN A O 1
ATOM 932 N N . ASP A 1 122 ? 10.390 3.599 -26.350 1.00 94.81 122 ASP A N 1
ATOM 933 C CA . ASP A 1 122 ? 9.344 2.602 -26.089 1.00 94.81 122 ASP A CA 1
ATOM 934 C C . ASP A 1 122 ? 8.462 3.032 -24.893 1.00 94.81 122 ASP A C 1
ATOM 936 O O . ASP A 1 122 ? 7.233 2.925 -24.941 1.00 94.81 122 ASP A O 1
ATOM 940 N N . TYR A 1 123 ? 9.058 3.606 -23.839 1.00 94.62 123 TYR A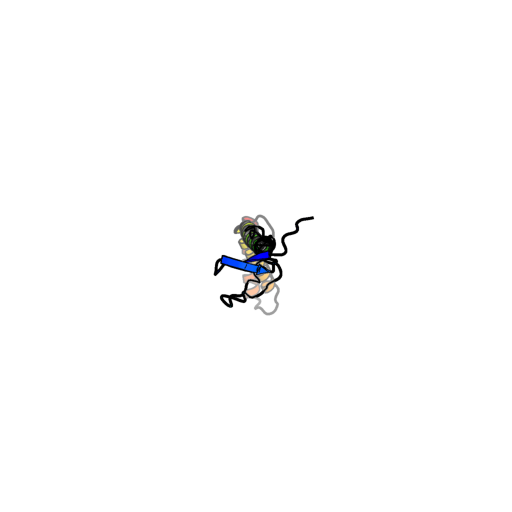 N 1
ATOM 941 C CA . TYR A 1 123 ? 8.329 4.151 -22.688 1.00 94.62 123 TYR A CA 1
ATOM 942 C C . TYR A 1 123 ? 7.471 5.365 -23.061 1.00 94.62 123 TYR A C 1
ATOM 944 O O . TYR A 1 123 ? 6.294 5.429 -22.693 1.00 94.62 123 TYR A O 1
ATOM 952 N N . ARG A 1 124 ? 8.030 6.311 -23.826 1.00 94.75 124 ARG A N 1
ATOM 953 C CA . ARG A 1 124 ? 7.311 7.499 -24.306 1.00 94.75 124 ARG A CA 1
ATOM 954 C C . ARG A 1 124 ? 6.144 7.114 -25.207 1.00 94.75 124 ARG A C 1
ATOM 956 O O . ARG A 1 124 ? 5.069 7.679 -25.044 1.00 94.75 124 ARG A O 1
ATOM 963 N N . GLN A 1 125 ? 6.312 6.131 -26.092 1.00 94.75 125 GLN A N 1
ATOM 964 C CA . GLN A 1 125 ? 5.216 5.626 -26.924 1.00 94.75 125 GLN A CA 1
ATOM 965 C C . GLN A 1 125 ? 4.122 4.948 -26.095 1.00 94.75 125 GLN A C 1
ATOM 967 O O . GLN A 1 125 ? 2.941 5.152 -26.359 1.00 94.75 125 GLN A O 1
ATOM 972 N N . LYS A 1 126 ? 4.499 4.166 -25.077 1.00 92.31 126 LYS A N 1
ATOM 973 C CA . LYS A 1 126 ? 3.544 3.401 -24.268 1.00 92.31 126 LYS A CA 1
ATOM 974 C C . LYS A 1 126 ? 2.756 4.260 -23.277 1.00 92.31 126 LYS A C 1
ATOM 976 O O . LYS A 1 126 ? 1.563 4.042 -23.101 1.00 92.31 126 LYS A O 1
ATOM 981 N N . TYR A 1 127 ? 3.415 5.207 -22.611 1.00 90.75 127 TYR A N 1
ATOM 982 C CA . TYR A 1 127 ? 2.815 5.980 -21.515 1.00 90.75 127 TYR A CA 1
ATOM 983 C C . TYR A 1 127 ? 2.581 7.456 -21.853 1.00 90.75 127 TYR A C 1
ATOM 985 O O . TYR A 1 127 ? 2.061 8.189 -21.011 1.00 90.75 127 TYR A O 1
ATOM 993 N N . ASN A 1 128 ? 2.970 7.901 -23.054 1.00 91.50 128 ASN A N 1
ATOM 994 C CA . ASN A 1 128 ? 2.866 9.286 -23.521 1.00 91.50 128 ASN A CA 1
ATOM 995 C C . ASN A 1 128 ? 3.420 10.312 -22.510 1.00 91.50 128 ASN A C 1
ATOM 997 O O . ASN A 1 128 ? 2.853 11.385 -22.298 1.00 91.50 128 ASN A O 1
ATOM 1001 N N . ARG A 1 129 ? 4.509 9.951 -21.819 1.00 88.44 129 ARG A N 1
ATOM 1002 C CA . ARG A 1 129 ? 5.185 10.765 -20.797 1.00 88.44 129 ARG A CA 1
ATOM 1003 C C . ARG A 1 129 ? 6.694 10.543 -20.843 1.00 88.44 129 ARG A C 1
ATOM 1005 O O . ARG A 1 129 ? 7.151 9.507 -21.316 1.00 88.44 129 ARG A O 1
ATOM 1012 N N . ALA A 1 130 ? 7.448 11.511 -20.331 1.00 88.12 130 ALA A N 1
ATOM 1013 C CA . ALA A 1 130 ? 8.872 11.331 -20.064 1.00 88.12 130 ALA A CA 1
ATOM 1014 C C . ALA A 1 130 ? 9.085 10.354 -18.885 1.00 88.12 130 ALA A C 1
ATOM 1016 O O . ALA A 1 130 ? 8.208 10.304 -18.004 1.00 88.12 130 ALA A O 1
ATOM 1017 N N . PRO A 1 131 ? 10.166 9.547 -18.908 1.00 85.50 131 PRO A N 1
ATOM 1018 C CA . PRO A 1 131 ? 10.602 8.776 -17.745 1.00 85.50 131 PRO A CA 1
ATOM 1019 C C . PRO A 1 131 ? 10.938 9.696 -16.566 1.00 85.50 131 PRO A C 1
ATOM 1021 O O . PRO A 1 131 ? 11.317 10.864 -16.816 1.00 85.50 131 PRO A O 1
#

InterPro domains:
  IPR059113 Putative zinc-ribbon domain 3 [PF13248] (6-28)

Radius of gyration: 46.2 Å; Cα contacts (8 Å, |Δi|>4): 73; chains: 1; bounding box: 88×36×105 Å

Foldseek 3Di:
DDDQQWDADPPPRDIDGPPDQADPPPRDGPPPPPPVVPPPPPDPDDPVVVVVVVCVVVVVVVVVVVVVVVVVVVVVPPDPVNVVLVVLLVVLVVLVVVLPDPPDDPVVSVVSVVVSVVSQVVSCVVPVDGD

Mean predicted aligned error: 18.75 Å

Sequence (131 aa):
MAGSDEKKCPYCAEVIKAEAQKCRYCGEMLNQSREARQVKEAPKSGSSAGKIILWIILTPILGLLGLMVLGAVISGTDSPEDKARKSAALAIELCWKDVRDDLEERSTRRFIRSVCEKMENDYRQKYNRAP

Secondary structure (DSSP, 8-state):
-----EEE-TTT--EEETT-SB-TTT--B---TTTTT----------HHHHHHHHHHHHHHHHHHHHHHHHHHHHHSS-HHHHHHHHHHHHHHHHHHHHH-TTS-HHHHHHHHHHHHHHHHHHHHHHSS--

pLDDT: mean 80.31, std 15.74, range [40.44, 96.0]

Organism: NCBI:txid3121377

Solvent-accessible surface area (backbone atoms only — not comparable to full-atom values): 7981 Å² total; per-residue (Å²): 138,91,77,78,63,59,38,63,39,93,87,75,65,48,84,39,52,53,86,48,48,52,41,90,84,80,62,50,76,56,79,62,82,84,68,65,87,64,66,66,76,75,78,78,86,78,67,59,64,62,52,49,54,50,47,65,55,47,51,56,52,51,49,49,53,47,49,52,52,50,51,51,54,57,62,66,65,59,52,74,62,59,58,55,48,56,54,52,29,51,52,45,55,52,47,54,48,58,54,68,47,86,89,61,59,81,68,56,40,57,53,50,45,56,50,37,56,48,54,49,50,55,44,29,71,73,68,75,44,84,110

Nearest PDB structures (foldseek):
  9dby-assembly1_M  TM=5.905E-01  e=1.367E+00  Homo sapiens